Protein AF-A0A9E5MLB8-F1 (afdb_monomer_lite)

Secondary structure (DSSP, 8-state):
--HHHHHHHHHHHHHHHHHHHHHHHHTTTS-HHHHHHHHHHHHHHHHHHHHHHHHHHTTS-TTGGGTEEEEE-TTS-EEEEEHHHHHHHHHHTT---

pLDDT: mean 70.31, std 16.39, range [33.06, 96.06]

Structure (mmCIF, N/CA/C/O backbone):
data_AF-A0A9E5MLB8-F1
#
_entry.id   AF-A0A9E5MLB8-F1
#
loop_
_atom_site.group_PDB
_atom_site.id
_atom_site.type_symbol
_atom_site.label_atom_id
_atom_site.label_alt_id
_atom_site.label_comp_id
_atom_site.label_asym_id
_atom_site.label_entity_id
_atom_site.label_seq_id
_atom_site.pdbx_PDB_ins_code
_atom_site.Cartn_x
_atom_site.Cartn_y
_atom_site.Cartn_z
_atom_site.occupancy
_atom_site.B_iso_or_equiv
_atom_site.auth_seq_id
_atom_site.auth_comp_id
_atom_site.auth_asym_id
_atom_site.auth_atom_id
_atom_site.pdbx_PDB_model_num
ATOM 1 N N . MET A 1 1 ? 20.460 0.606 -7.467 1.00 50.50 1 MET A N 1
ATOM 2 C CA . MET A 1 1 ? 19.106 0.859 -8.000 1.00 50.50 1 MET A CA 1
ATOM 3 C C . MET A 1 1 ? 19.207 2.115 -8.846 1.00 50.50 1 MET A C 1
ATOM 5 O O . MET A 1 1 ? 19.930 3.016 -8.437 1.00 50.50 1 MET A O 1
ATOM 9 N N . LYS A 1 2 ? 18.634 2.166 -10.052 1.00 52.72 2 LYS A N 1
ATOM 10 C CA . LYS A 1 2 ? 18.733 3.402 -10.840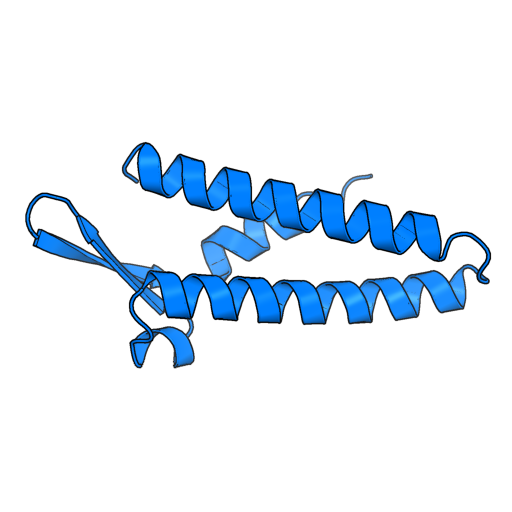 1.00 52.72 2 LYS A CA 1
ATOM 11 C C . LYS A 1 2 ? 17.912 4.525 -10.203 1.00 52.72 2 LYS A C 1
ATOM 13 O O . LYS A 1 2 ? 16.885 4.213 -9.596 1.00 52.72 2 LYS A O 1
ATOM 18 N N . PRO A 1 3 ? 18.271 5.803 -10.429 1.00 67.50 3 PRO A N 1
ATOM 19 C CA . PRO A 1 3 ? 17.588 6.937 -9.809 1.00 67.50 3 PRO A CA 1
ATOM 20 C C . PRO A 1 3 ? 16.066 6.920 -9.999 1.00 67.50 3 PRO A C 1
ATOM 22 O O . PRO A 1 3 ? 15.334 7.124 -9.043 1.00 67.50 3 PRO A O 1
ATOM 25 N N . LEU A 1 4 ? 15.568 6.608 -11.202 1.00 66.38 4 LEU A N 1
ATOM 26 C CA . LEU A 1 4 ? 14.129 6.655 -11.499 1.00 66.38 4 LEU A CA 1
ATOM 27 C C . LEU A 1 4 ? 13.312 5.561 -10.798 1.00 66.38 4 LEU A C 1
ATOM 29 O O . LEU A 1 4 ? 12.214 5.835 -10.330 1.00 66.38 4 LEU A O 1
ATOM 33 N N . GLN A 1 5 ? 13.843 4.341 -10.704 1.00 63.88 5 GLN A N 1
ATOM 34 C CA . GLN A 1 5 ? 13.166 3.233 -10.018 1.00 63.88 5 GLN A CA 1
ATOM 35 C C . GLN A 1 5 ? 13.126 3.473 -8.511 1.00 63.88 5 GLN A C 1
ATOM 37 O O . GLN A 1 5 ? 12.106 3.252 -7.870 1.00 63.88 5 GLN A O 1
ATOM 42 N N . GLU A 1 6 ? 14.219 3.990 -7.955 1.00 68.19 6 GLU A N 1
ATOM 43 C CA . GLU A 1 6 ? 14.272 4.388 -6.553 1.00 68.19 6 GLU A CA 1
ATOM 44 C C . GLU A 1 6 ? 13.300 5.529 -6.237 1.00 68.19 6 GLU A C 1
ATOM 46 O O . GLU A 1 6 ? 12.585 5.464 -5.240 1.00 68.19 6 GLU A O 1
ATOM 51 N N . ILE A 1 7 ? 13.232 6.547 -7.099 1.00 74.56 7 ILE A N 1
ATOM 52 C CA . ILE A 1 7 ? 12.273 7.650 -6.971 1.00 74.56 7 ILE A CA 1
ATOM 53 C C . ILE A 1 7 ? 10.835 7.127 -7.059 1.00 74.56 7 ILE A C 1
ATOM 55 O O . ILE A 1 7 ? 10.002 7.517 -6.247 1.00 74.56 7 ILE A O 1
ATOM 59 N N . PHE A 1 8 ? 10.541 6.226 -8.002 1.00 75.94 8 PHE A N 1
ATOM 60 C CA . PHE A 1 8 ? 9.218 5.615 -8.125 1.00 75.94 8 PHE A CA 1
ATOM 61 C C . PHE A 1 8 ? 8.821 4.868 -6.849 1.00 75.94 8 PHE A C 1
ATOM 63 O O . PHE A 1 8 ? 7.761 5.148 -6.298 1.00 75.94 8 PHE A O 1
ATOM 70 N N . LEU A 1 9 ? 9.681 3.974 -6.349 1.00 74.38 9 LEU A N 1
ATOM 71 C CA . LEU A 1 9 ? 9.401 3.200 -5.138 1.00 74.38 9 LEU A CA 1
ATOM 72 C C . LEU A 1 9 ? 9.207 4.111 -3.919 1.00 74.38 9 LEU A C 1
ATOM 74 O O . LEU A 1 9 ? 8.236 3.943 -3.186 1.00 74.38 9 LEU A O 1
ATOM 78 N N . LYS A 1 10 ? 10.062 5.128 -3.744 1.00 75.81 10 LYS A N 1
ATOM 79 C CA . LYS A 1 10 ? 9.921 6.125 -2.669 1.00 75.81 10 LYS A CA 1
ATOM 80 C C . LYS A 1 10 ? 8.598 6.887 -2.755 1.00 75.81 10 LYS A C 1
ATOM 82 O O . LYS A 1 10 ? 7.911 7.035 -1.746 1.00 75.81 10 LYS A O 1
ATOM 87 N N . ASN A 1 11 ? 8.216 7.333 -3.949 1.00 82.00 11 ASN A N 1
ATOM 88 C CA . ASN A 1 11 ? 6.961 8.054 -4.163 1.00 82.00 11 ASN A CA 1
ATOM 89 C C . ASN A 1 11 ? 5.738 7.153 -3.953 1.00 82.00 11 ASN A C 1
ATOM 91 O O . ASN A 1 11 ? 4.746 7.600 -3.376 1.00 82.00 11 ASN A O 1
ATOM 95 N N . LEU A 1 12 ? 5.806 5.892 -4.387 1.00 81.69 12 LEU A N 1
ATOM 96 C CA . LEU A 1 12 ? 4.746 4.909 -4.179 1.00 81.69 12 LEU A CA 1
ATOM 97 C C . LEU A 1 12 ? 4.530 4.665 -2.681 1.00 81.69 12 LEU A C 1
ATOM 99 O O . LEU A 1 12 ? 3.406 4.791 -2.201 1.00 81.69 12 LEU A O 1
ATOM 103 N N . VAL A 1 13 ? 5.605 4.407 -1.930 1.00 80.19 13 VAL A N 1
ATOM 104 C CA . VAL A 1 13 ? 5.544 4.227 -0.470 1.00 80.19 13 VAL A CA 1
ATOM 105 C C . VAL A 1 13 ? 4.979 5.473 0.213 1.00 80.19 13 VAL A C 1
ATOM 107 O O . VAL A 1 13 ? 4.054 5.355 1.016 1.00 80.19 13 VAL A O 1
ATOM 110 N N . GLY A 1 14 ? 5.471 6.668 -0.134 1.00 82.88 14 GLY A N 1
ATOM 111 C CA . GLY A 1 14 ? 4.959 7.928 0.416 1.00 82.88 14 GLY A CA 1
ATOM 112 C C . GLY A 1 14 ? 3.461 8.121 0.161 1.00 82.88 14 GLY A C 1
ATOM 113 O O . GLY A 1 14 ? 2.706 8.406 1.087 1.00 82.88 14 GLY A O 1
ATOM 114 N N . THR A 1 15 ? 3.011 7.856 -1.067 1.00 86.94 15 THR A N 1
ATOM 115 C CA . THR A 1 15 ? 1.593 7.965 -1.456 1.00 86.94 15 THR A CA 1
ATOM 116 C C . THR A 1 15 ? 0.705 7.033 -0.632 1.00 86.94 15 THR A C 1
ATOM 118 O O . THR A 1 15 ? -0.381 7.424 -0.200 1.00 86.94 15 THR A O 1
ATOM 121 N N . ILE A 1 16 ? 1.162 5.802 -0.390 1.00 85.56 16 ILE A N 1
ATOM 122 C CA . ILE A 1 16 ? 0.414 4.806 0.382 1.00 85.56 16 ILE A CA 1
ATOM 123 C C . ILE A 1 16 ? 0.354 5.180 1.866 1.00 85.56 16 ILE A C 1
ATOM 125 O O . ILE A 1 16 ? -0.710 5.064 2.478 1.00 85.56 16 ILE A O 1
ATOM 129 N N . ARG A 1 17 ? 1.451 5.693 2.439 1.00 83.75 17 ARG A N 1
ATOM 130 C CA . ARG A 1 17 ? 1.461 6.205 3.821 1.00 83.75 17 ARG A CA 1
ATOM 131 C C . ARG A 1 17 ? 0.470 7.351 4.003 1.00 83.75 17 ARG A C 1
ATOM 133 O O . ARG A 1 17 ? -0.345 7.310 4.922 1.00 83.75 17 ARG A O 1
ATOM 140 N N . GLU A 1 18 ? 0.484 8.333 3.105 1.00 88.88 18 GLU A N 1
ATOM 141 C CA . GLU A 1 18 ? -0.475 9.440 3.148 1.00 88.88 18 GLU A CA 1
ATOM 142 C C . GLU A 1 18 ? -1.923 8.961 2.975 1.00 88.88 18 GLU A C 1
ATOM 144 O O . GLU A 1 18 ? -2.832 9.487 3.615 1.00 88.88 18 GLU A O 1
ATOM 149 N N . ALA A 1 19 ? -2.161 7.954 2.127 1.00 88.94 19 ALA A N 1
ATOM 150 C CA . ALA A 1 19 ? -3.488 7.370 1.961 1.00 88.94 19 ALA A CA 1
ATOM 151 C C . ALA A 1 19 ? -3.985 6.711 3.254 1.00 88.94 19 ALA A C 1
ATOM 153 O O . ALA A 1 19 ? -5.116 6.974 3.660 1.00 88.94 19 ALA A O 1
ATOM 154 N N . ARG A 1 20 ? -3.134 5.933 3.940 1.00 88.00 20 ARG A N 1
ATOM 155 C CA . ARG A 1 20 ? -3.458 5.353 5.253 1.00 88.00 20 ARG A CA 1
ATOM 156 C C . ARG A 1 20 ? -3.804 6.438 6.269 1.00 88.00 20 ARG A C 1
ATOM 158 O O . ARG A 1 20 ? -4.835 6.340 6.918 1.00 88.00 20 ARG A O 1
ATOM 165 N N . GLN A 1 21 ? -2.993 7.492 6.366 1.00 88.56 21 GLN A N 1
ATOM 166 C CA . GLN A 1 21 ? -3.246 8.601 7.293 1.00 88.56 21 GLN A CA 1
ATOM 167 C C . GLN A 1 21 ? -4.584 9.302 7.025 1.00 88.56 21 GLN A C 1
ATOM 169 O O . GLN A 1 21 ? -5.308 9.600 7.972 1.00 88.56 21 GLN A O 1
ATOM 174 N N . ARG A 1 22 ? -4.943 9.529 5.753 1.00 92.81 22 ARG A N 1
ATOM 175 C CA . ARG A 1 22 ? -6.256 10.090 5.390 1.00 92.81 22 ARG A CA 1
ATOM 176 C C . ARG A 1 22 ? -7.403 9.177 5.824 1.00 92.81 22 ARG A C 1
ATOM 178 O O . ARG A 1 22 ? -8.337 9.657 6.450 1.00 92.81 22 ARG A O 1
ATOM 185 N N . ILE A 1 23 ? -7.291 7.872 5.565 1.00 90.94 23 ILE A N 1
ATOM 186 C CA . ILE A 1 23 ? -8.302 6.890 5.986 1.00 90.94 23 ILE A CA 1
ATOM 187 C C . ILE A 1 23 ? -8.454 6.890 7.512 1.00 90.94 23 ILE A C 1
ATOM 189 O O . ILE A 1 23 ? -9.575 6.907 8.009 1.00 90.94 23 ILE A O 1
ATOM 193 N N . LEU A 1 24 ? -7.344 6.909 8.256 1.00 88.56 24 LEU A N 1
ATOM 194 C CA . LEU A 1 24 ? -7.366 6.953 9.720 1.00 88.56 24 LEU A CA 1
ATOM 195 C C . LEU A 1 24 ? -8.013 8.237 10.256 1.00 88.56 24 LEU A C 1
ATOM 197 O O . LEU A 1 24 ? -8.781 8.173 11.213 1.00 88.56 24 LEU A O 1
ATOM 201 N N . ALA A 1 25 ? -7.752 9.382 9.621 1.00 92.31 25 ALA A N 1
ATOM 202 C CA . ALA A 1 25 ? -8.402 10.643 9.965 1.00 92.31 25 ALA A CA 1
ATOM 203 C C . ALA A 1 25 ? -9.919 10.604 9.703 1.00 92.31 25 ALA A C 1
ATOM 205 O O . ALA A 1 25 ? -10.695 11.104 10.517 1.00 92.31 25 ALA A O 1
ATOM 206 N N . ASP A 1 26 ? -10.351 9.966 8.612 1.00 94.25 26 ASP A N 1
ATOM 207 C CA . ASP A 1 26 ? -11.771 9.831 8.270 1.00 94.25 26 ASP A CA 1
ATOM 208 C C . ASP A 1 26 ? -12.536 8.950 9.271 1.00 94.25 26 ASP A C 1
ATOM 210 O O . ASP A 1 26 ? -13.735 9.150 9.467 1.00 94.25 26 ASP A O 1
ATOM 214 N N . ILE A 1 27 ? -11.860 8.006 9.936 1.00 92.06 27 ILE A N 1
ATOM 215 C CA . ILE A 1 27 ? -12.457 7.103 10.936 1.00 92.06 27 ILE A CA 1
ATOM 216 C C . ILE A 1 27 ? -12.179 7.518 12.388 1.00 92.06 27 ILE A C 1
ATOM 218 O O . ILE A 1 27 ? -12.463 6.758 13.317 1.00 92.06 27 ILE A O 1
ATOM 222 N N . ASP A 1 28 ? -11.655 8.725 12.620 1.00 92.56 28 ASP A N 1
ATOM 223 C CA . ASP A 1 28 ? -11.228 9.165 13.955 1.00 92.56 28 ASP A CA 1
ATOM 224 C C . ASP A 1 28 ? -12.388 9.264 14.974 1.00 92.56 28 ASP A C 1
ATOM 226 O O . ASP A 1 28 ? -12.181 9.269 16.187 1.00 92.56 28 ASP A O 1
ATOM 230 N N . PHE A 1 29 ? -13.634 9.267 14.500 1.00 94.56 29 PHE A N 1
ATOM 231 C CA . PHE A 1 29 ? -14.833 9.264 15.340 1.00 94.56 29 PHE A CA 1
ATOM 232 C C . PHE A 1 29 ? -15.157 7.902 15.982 1.00 94.56 29 PHE A C 1
ATOM 234 O O . PHE A 1 29 ? -16.019 7.839 16.863 1.00 94.56 29 PHE A O 1
ATOM 241 N N . LEU A 1 30 ? -14.525 6.812 15.534 1.00 94.81 30 LEU A N 1
ATOM 242 C CA . LEU A 1 30 ? -14.785 5.465 16.043 1.00 94.81 30 LEU A CA 1
ATOM 243 C C . LEU A 1 30 ? -14.148 5.220 17.424 1.00 94.81 30 LEU A C 1
ATOM 245 O O . LEU A 1 30 ? -13.213 5.917 17.818 1.00 94.81 30 LEU A O 1
ATOM 249 N N . PRO A 1 31 ? -14.607 4.208 18.178 1.00 96.06 31 PRO A N 1
ATOM 250 C CA . PRO A 1 31 ? -13.902 3.736 19.365 1.00 96.06 31 PRO A CA 1
ATOM 251 C C . PRO A 1 31 ? -12.498 3.213 19.036 1.00 96.06 31 PRO A C 1
ATOM 253 O O . PRO A 1 31 ? -12.275 2.607 17.990 1.00 96.06 31 PRO A O 1
ATOM 256 N N . GLU A 1 32 ? -11.561 3.374 19.969 1.00 90.38 32 GLU A N 1
ATOM 257 C CA . GLU A 1 32 ? -10.145 3.020 19.777 1.00 90.38 32 GLU A CA 1
ATOM 258 C C . GLU A 1 32 ? -9.923 1.555 19.356 1.00 90.38 32 GLU A C 1
ATOM 260 O O . GLU A 1 32 ? -9.085 1.256 18.508 1.00 90.38 32 GLU A O 1
ATOM 265 N N . GLU A 1 33 ? -10.705 0.628 19.908 1.00 91.31 33 GLU A N 1
ATOM 266 C CA . GLU A 1 33 ? -10.612 -0.795 19.559 1.00 91.31 33 GLU A CA 1
ATOM 267 C C . GLU A 1 33 ? -11.085 -1.079 18.122 1.00 91.31 33 GLU A C 1
ATOM 269 O O . GLU A 1 33 ? -10.500 -1.913 17.431 1.00 91.31 33 GLU A O 1
ATOM 274 N N . GLU A 1 34 ? -12.086 -0.343 17.630 1.00 93.00 34 GLU A N 1
ATOM 275 C CA . GLU A 1 34 ? -12.538 -0.439 16.237 1.00 93.00 34 GLU A CA 1
ATOM 276 C C . GLU A 1 34 ? -11.522 0.189 15.280 1.00 93.00 34 GLU A C 1
ATOM 278 O O . GLU A 1 34 ? -11.240 -0.390 14.230 1.00 93.00 34 GLU A O 1
ATOM 283 N N . LYS A 1 35 ? -10.905 1.318 15.665 1.00 91.62 35 LYS A N 1
ATOM 284 C CA . LYS A 1 35 ? -9.823 1.942 14.888 1.00 91.62 35 LYS A CA 1
ATOM 285 C C . LYS A 1 35 ? -8.650 0.996 14.692 1.00 91.62 35 LYS A C 1
ATOM 287 O O . LYS A 1 35 ? -8.203 0.839 13.565 1.00 91.62 35 LYS A O 1
ATOM 292 N N . LYS A 1 36 ? -8.175 0.334 15.753 1.00 87.44 36 LYS A N 1
ATOM 293 C CA . LYS A 1 36 ? -7.065 -0.633 15.656 1.00 87.44 36 LYS A CA 1
ATOM 294 C C . LYS A 1 36 ? -7.391 -1.792 14.721 1.00 87.44 36 LYS A C 1
ATOM 296 O O . LYS A 1 36 ? -6.540 -2.215 13.944 1.00 87.44 36 LYS A O 1
ATOM 301 N N . HIS A 1 37 ? -8.617 -2.311 14.797 1.00 88.12 37 HIS A N 1
ATOM 302 C CA . HIS A 1 37 ? -9.048 -3.383 13.907 1.00 88.12 37 HIS A CA 1
ATOM 303 C C . HIS A 1 37 ? -9.087 -2.917 12.445 1.00 88.12 37 HIS A C 1
ATOM 305 O O . HIS A 1 37 ? -8.538 -3.588 11.572 1.00 88.12 37 HIS A O 1
ATOM 311 N N . LEU A 1 38 ? -9.683 -1.751 12.183 1.00 89.69 38 LEU A N 1
ATOM 312 C CA . LEU A 1 38 ? -9.746 -1.167 10.845 1.00 89.69 38 LEU A CA 1
ATOM 313 C C . LEU A 1 38 ? -8.365 -0.812 10.301 1.00 89.69 38 LEU A C 1
ATOM 315 O O . LEU A 1 38 ? -8.104 -1.074 9.135 1.00 89.69 38 LEU A O 1
ATOM 319 N N . ASP A 1 39 ? -7.472 -0.277 11.127 1.00 86.81 39 ASP A N 1
ATOM 320 C CA . ASP A 1 39 ? -6.098 0.036 10.743 1.00 86.81 39 ASP A CA 1
ATOM 321 C C . ASP A 1 39 ? -5.343 -1.215 10.276 1.00 86.81 39 ASP A C 1
ATOM 323 O O . ASP A 1 39 ? -4.674 -1.181 9.245 1.00 86.81 39 ASP A O 1
ATOM 327 N N . ALA A 1 40 ? -5.518 -2.348 10.965 1.00 83.88 40 ALA A N 1
ATOM 328 C CA . ALA A 1 40 ? -4.941 -3.623 10.541 1.00 83.88 40 ALA A CA 1
ATOM 329 C C . ALA A 1 40 ? -5.498 -4.097 9.185 1.00 83.88 40 ALA A C 1
ATOM 331 O O . ALA A 1 40 ? -4.732 -4.514 8.318 1.00 83.88 40 ALA A O 1
ATOM 332 N N . VAL A 1 41 ? -6.813 -3.987 8.967 1.00 87.44 41 VAL A N 1
ATOM 333 C CA . VAL A 1 41 ? -7.448 -4.352 7.686 1.00 87.44 41 VAL A CA 1
ATOM 334 C C . VAL A 1 41 ? -6.994 -3.426 6.554 1.00 87.44 41 VAL A C 1
ATOM 336 O O . VAL A 1 41 ? -6.616 -3.891 5.481 1.00 87.44 41 VAL A O 1
ATOM 339 N N . VAL A 1 42 ? -6.991 -2.111 6.794 1.00 86.94 42 VAL A N 1
ATOM 340 C CA . VAL A 1 42 ? -6.510 -1.099 5.843 1.00 86.94 42 VAL A CA 1
ATOM 341 C C . VAL A 1 42 ? -5.054 -1.368 5.494 1.00 86.94 42 VAL A C 1
ATOM 343 O O . VAL A 1 42 ? -4.682 -1.292 4.326 1.00 86.94 42 VAL A O 1
ATOM 346 N N . TRP A 1 43 ? -4.234 -1.719 6.483 1.00 82.88 43 TRP A N 1
ATOM 347 C CA . TRP A 1 43 ? -2.847 -2.073 6.251 1.00 82.88 43 TRP A CA 1
ATOM 348 C C . TRP A 1 43 ? -2.707 -3.257 5.301 1.00 82.88 43 TRP A C 1
ATOM 350 O O . TRP A 1 43 ? -2.050 -3.112 4.273 1.00 82.88 43 TRP A O 1
ATOM 360 N N . GLU A 1 44 ? -3.363 -4.383 5.584 1.00 80.56 44 GLU A N 1
ATOM 361 C CA . GLU A 1 44 ? -3.313 -5.566 4.716 1.00 80.56 44 GLU A CA 1
ATOM 362 C C . GLU A 1 44 ? -3.748 -5.258 3.274 1.00 80.56 44 GLU A C 1
ATOM 364 O O . GLU A 1 44 ? -3.098 -5.692 2.319 1.00 80.56 44 GLU A O 1
ATOM 369 N N . GLU A 1 45 ? -4.808 -4.470 3.090 1.00 84.25 45 GLU A N 1
ATOM 370 C CA . GLU A 1 45 ? -5.283 -4.085 1.757 1.00 84.25 45 GLU A CA 1
ATOM 371 C C . GLU A 1 45 ? -4.293 -3.172 1.022 1.00 84.25 45 GLU A C 1
ATOM 373 O O . GLU A 1 45 ? -4.030 -3.368 -0.168 1.00 84.25 45 GLU A O 1
ATOM 378 N N . LEU A 1 46 ? -3.666 -2.220 1.717 1.00 83.56 46 LEU A N 1
ATOM 379 C CA . LEU A 1 46 ? -2.621 -1.381 1.127 1.00 83.56 46 LEU A CA 1
ATOM 380 C C . LEU A 1 46 ? -1.398 -2.209 0.708 1.00 83.56 46 LEU A C 1
ATOM 382 O O . LEU A 1 46 ? -0.821 -1.948 -0.349 1.00 83.56 46 LEU A O 1
ATOM 386 N N . GLN A 1 47 ? -1.031 -3.238 1.478 1.00 76.00 47 GLN A N 1
ATOM 387 C CA . GLN A 1 47 ? 0.038 -4.168 1.104 1.00 76.00 47 GLN A CA 1
ATOM 388 C C . GLN A 1 47 ? -0.311 -4.940 -0.185 1.00 76.00 47 GLN A C 1
ATOM 390 O O . GLN A 1 47 ? 0.527 -5.040 -1.085 1.00 76.00 47 GLN A O 1
ATOM 395 N N . ARG A 1 48 ? -1.553 -5.432 -0.321 1.00 76.62 48 ARG A N 1
ATOM 396 C CA . ARG A 1 48 ? -2.048 -6.117 -1.539 1.00 76.62 48 ARG A CA 1
ATOM 397 C C . ARG A 1 48 ? -2.088 -5.193 -2.757 1.00 76.62 48 ARG A C 1
ATOM 399 O O . ARG A 1 48 ? -1.770 -5.607 -3.874 1.00 76.62 48 ARG A O 1
ATOM 406 N N . LEU A 1 49 ? -2.451 -3.932 -2.551 1.00 80.50 49 LEU A N 1
ATOM 407 C CA . LEU A 1 49 ? -2.509 -2.927 -3.606 1.00 80.50 49 LEU A CA 1
ATOM 408 C C . LEU A 1 49 ? -1.108 -2.534 -4.094 1.00 80.50 49 LEU A C 1
ATOM 410 O O . LEU A 1 49 ? -0.880 -2.473 -5.302 1.00 80.50 49 LEU A O 1
ATOM 414 N N . ILE A 1 50 ? -0.143 -2.356 -3.182 1.00 78.31 50 ILE A N 1
ATOM 415 C CA . ILE A 1 50 ? 1.265 -2.160 -3.560 1.00 78.31 50 ILE A CA 1
ATOM 416 C C . ILE A 1 50 ? 1.779 -3.362 -4.347 1.00 78.31 50 ILE A C 1
ATOM 418 O O . ILE A 1 50 ? 2.396 -3.175 -5.392 1.00 78.31 50 ILE A O 1
ATOM 422 N N . HIS A 1 51 ? 1.503 -4.579 -3.872 1.00 73.75 51 HIS A N 1
ATOM 423 C CA . HIS A 1 51 ? 1.856 -5.796 -4.594 1.00 73.75 51 HIS A CA 1
ATOM 424 C C . HIS A 1 51 ? 1.317 -5.747 -6.028 1.00 73.75 51 HIS A C 1
ATOM 426 O O . HIS A 1 51 ? 2.104 -5.824 -6.962 1.00 73.75 51 HIS A O 1
ATOM 432 N N . THR A 1 52 ? 0.021 -5.480 -6.204 1.00 74.38 52 THR A N 1
ATOM 433 C CA . THR A 1 52 ? -0.611 -5.362 -7.528 1.00 74.38 52 THR A CA 1
ATOM 434 C C . THR A 1 52 ? 0.096 -4.336 -8.418 1.00 74.38 52 THR A C 1
ATOM 436 O O . THR A 1 52 ? 0.419 -4.637 -9.564 1.00 74.38 52 THR A O 1
ATOM 439 N N . PHE A 1 53 ? 0.405 -3.142 -7.904 1.00 75.69 53 PHE A N 1
ATOM 440 C CA . PHE A 1 53 ? 1.120 -2.131 -8.687 1.00 75.69 53 PHE A CA 1
ATOM 441 C C . PHE A 1 53 ? 2.529 -2.556 -9.088 1.00 75.69 53 PHE A C 1
ATOM 443 O O . PHE A 1 53 ? 2.972 -2.225 -10.185 1.00 75.69 53 PHE A O 1
ATOM 450 N N . LEU A 1 54 ? 3.236 -3.277 -8.221 1.00 72.88 54 LEU A N 1
ATOM 451 C CA . LEU A 1 54 ? 4.562 -3.797 -8.533 1.00 72.88 54 LEU A CA 1
ATOM 452 C C . LEU A 1 54 ? 4.494 -4.935 -9.553 1.00 72.88 54 LEU A C 1
ATOM 454 O O . LEU A 1 54 ? 5.333 -4.968 -10.449 1.00 72.88 54 LEU A O 1
ATOM 458 N N . CYS A 1 55 ? 3.478 -5.800 -9.473 1.00 69.50 55 CYS A N 1
ATOM 459 C CA . CYS A 1 55 ? 3.202 -6.815 -10.488 1.00 69.50 55 CYS A CA 1
ATOM 460 C C . CYS A 1 55 ? 2.972 -6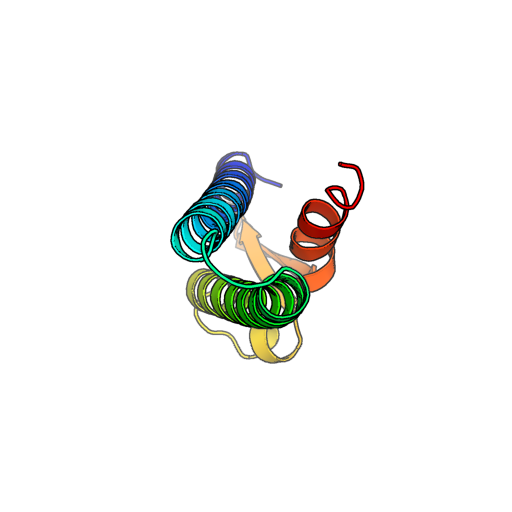.164 -11.857 1.00 69.50 55 CYS A C 1
ATOM 462 O O . CYS A 1 55 ? 3.631 -6.530 -12.826 1.00 69.50 55 CYS A O 1
ATOM 464 N N . GLU A 1 56 ? 2.086 -5.168 -11.937 1.00 70.88 56 GLU A N 1
ATOM 465 C CA . GLU A 1 56 ? 1.800 -4.435 -13.179 1.00 70.88 56 GLU A CA 1
ATOM 466 C C . GLU A 1 56 ? 3.036 -3.697 -13.710 1.00 70.88 56 GLU A C 1
ATOM 468 O O . GLU A 1 56 ? 3.327 -3.741 -14.905 1.00 70.88 56 GLU A O 1
ATOM 473 N N . PHE A 1 57 ? 3.811 -3.061 -12.826 1.00 68.88 57 PHE A N 1
ATOM 474 C CA . PHE A 1 57 ? 5.045 -2.364 -13.196 1.00 68.88 57 PHE A CA 1
ATOM 475 C C . PHE A 1 57 ? 6.114 -3.308 -13.769 1.00 68.88 57 PHE A C 1
ATOM 477 O O . PHE A 1 57 ? 6.854 -2.917 -14.671 1.00 68.88 57 PHE A O 1
ATOM 484 N N . ASP A 1 58 ? 6.175 -4.552 -13.287 1.00 66.44 58 ASP A N 1
ATOM 485 C CA . ASP A 1 58 ? 7.060 -5.603 -13.811 1.00 66.44 58 ASP A CA 1
ATOM 486 C C . ASP A 1 58 ? 6.543 -6.232 -15.120 1.00 66.44 58 ASP A C 1
ATOM 488 O O . ASP A 1 58 ? 7.231 -7.042 -15.737 1.00 66.44 58 ASP A O 1
ATOM 492 N N . GLY A 1 59 ? 5.338 -5.860 -15.571 1.00 64.38 59 GLY A N 1
ATOM 493 C CA . GLY A 1 59 ? 4.692 -6.424 -16.758 1.00 64.38 59 GLY A CA 1
ATOM 494 C C . GLY A 1 59 ? 3.858 -7.678 -16.481 1.00 64.38 59 GLY A C 1
ATOM 495 O O . GLY A 1 59 ? 3.735 -8.527 -17.364 1.00 64.38 59 GLY A O 1
ATOM 496 N N . ALA A 1 60 ? 3.308 -7.801 -15.269 1.00 61.38 60 ALA A N 1
ATOM 497 C CA . ALA A 1 60 ? 2.448 -8.897 -14.811 1.00 61.38 60 ALA A CA 1
ATOM 498 C C . ALA A 1 60 ? 3.080 -10.287 -15.010 1.00 61.38 60 ALA A C 1
ATOM 500 O O . ALA A 1 60 ? 2.432 -11.242 -15.445 1.00 61.38 60 ALA A O 1
ATOM 501 N N . THR A 1 61 ? 4.384 -10.397 -14.740 1.00 58.91 61 THR A N 1
ATOM 502 C CA . THR A 1 61 ? 5.107 -11.656 -14.925 1.00 58.91 61 THR A CA 1
ATOM 503 C C . THR A 1 61 ? 4.760 -12.665 -13.818 1.00 58.91 61 THR A C 1
ATOM 505 O O . THR A 1 61 ? 4.472 -12.266 -12.689 1.00 58.91 61 THR A O 1
ATOM 508 N N . PRO A 1 62 ? 4.862 -13.985 -14.078 1.00 55.66 62 PRO A N 1
ATOM 509 C CA . PRO A 1 62 ? 4.654 -15.027 -13.059 1.00 55.66 62 PRO A CA 1
ATOM 510 C C . PRO A 1 62 ? 5.598 -14.945 -11.845 1.00 55.66 62 PRO A C 1
ATOM 512 O O . PRO A 1 62 ? 5.431 -15.684 -10.880 1.00 55.66 62 PRO A O 1
ATOM 515 N N . LEU A 1 63 ? 6.627 -14.092 -11.895 1.00 53.28 63 LEU A N 1
ATOM 516 C CA . LEU A 1 63 ? 7.552 -13.870 -10.783 1.00 53.28 63 LEU A CA 1
ATOM 517 C C . LEU A 1 63 ? 6.892 -13.082 -9.650 1.00 53.28 63 LEU A C 1
ATOM 519 O O . LEU A 1 63 ? 7.244 -13.274 -8.485 1.00 53.28 63 LEU A O 1
ATOM 523 N N . ALA A 1 64 ? 5.881 -12.280 -9.976 1.00 53.53 64 ALA A N 1
ATOM 524 C CA . ALA A 1 64 ? 5.138 -11.507 -9.002 1.00 53.53 64 ALA A CA 1
ATOM 525 C C . ALA A 1 64 ? 4.370 -12.416 -8.019 1.00 53.53 64 ALA A C 1
ATOM 527 O O . ALA A 1 64 ? 4.417 -12.173 -6.814 1.00 53.53 64 ALA A O 1
ATOM 528 N N . ASP A 1 65 ? 3.821 -13.545 -8.490 1.00 51.72 65 ASP A N 1
ATOM 529 C CA . ASP A 1 65 ? 3.187 -14.586 -7.654 1.00 51.72 65 ASP A CA 1
ATOM 530 C C . ASP A 1 65 ? 4.166 -15.251 -6.665 1.00 51.72 65 ASP A C 1
ATOM 532 O O . ASP A 1 65 ? 3.761 -15.791 -5.635 1.00 51.72 65 ASP A O 1
ATOM 536 N N . LEU A 1 66 ? 5.471 -15.204 -6.957 1.00 54.03 66 LEU A N 1
ATOM 537 C CA . LEU A 1 66 ? 6.540 -15.695 -6.081 1.00 54.03 66 LEU A CA 1
ATOM 538 C C . LEU A 1 66 ? 7.098 -14.601 -5.156 1.00 54.03 66 LEU A C 1
ATOM 540 O O . LEU A 1 66 ? 8.057 -14.849 -4.423 1.00 54.03 66 LEU A O 1
ATOM 544 N N . GLY A 1 67 ? 6.531 -13.390 -5.190 1.00 52.12 67 GLY A N 1
ATOM 545 C CA . GLY A 1 67 ? 7.058 -12.235 -4.469 1.00 52.12 67 GLY A CA 1
ATOM 546 C C . GLY A 1 67 ? 8.420 -11.790 -5.003 1.00 52.12 67 GLY A C 1
ATOM 547 O O . GLY A 1 67 ? 9.251 -11.317 -4.227 1.00 52.12 67 GLY A O 1
ATOM 548 N N . LEU A 1 68 ? 8.674 -11.954 -6.305 1.00 52.06 68 LEU A N 1
ATOM 549 C CA . LEU A 1 68 ? 9.901 -11.548 -6.988 1.00 52.06 68 LEU A CA 1
ATOM 550 C C . LEU A 1 68 ? 9.584 -10.514 -8.077 1.00 52.06 68 LEU A C 1
ATOM 552 O O . LEU A 1 68 ? 8.673 -10.697 -8.874 1.00 52.06 68 LEU A O 1
ATOM 556 N N . ILE A 1 69 ? 10.359 -9.432 -8.124 1.00 56.34 69 ILE A N 1
ATOM 557 C CA . ILE A 1 69 ? 10.346 -8.448 -9.220 1.00 56.34 69 ILE A CA 1
ATOM 558 C C . ILE A 1 69 ? 11.578 -8.696 -10.095 1.00 56.34 69 ILE A C 1
ATOM 560 O O . ILE A 1 69 ? 12.696 -8.697 -9.565 1.00 56.34 69 ILE A O 1
ATOM 564 N N . SER A 1 70 ? 11.386 -8.889 -11.407 1.00 57.19 70 SER A N 1
ATOM 565 C CA . SER A 1 70 ? 12.471 -9.023 -12.391 1.00 57.19 70 SER A CA 1
ATOM 566 C C . SER A 1 70 ? 12.721 -7.677 -13.065 1.00 57.19 70 SER A C 1
ATOM 568 O O . SER A 1 70 ? 12.270 -7.392 -14.177 1.00 57.19 70 SER A O 1
ATOM 570 N N . ILE A 1 71 ? 13.557 -6.863 -12.434 1.00 61.09 71 ILE A N 1
ATOM 571 C CA . ILE A 1 71 ? 13.879 -5.543 -12.961 1.00 61.09 71 ILE A CA 1
ATOM 572 C C . ILE A 1 71 ? 14.896 -5.678 -14.099 1.00 61.09 71 ILE A C 1
ATOM 574 O O . ILE A 1 71 ? 15.980 -6.237 -13.920 1.00 61.09 71 ILE A O 1
ATOM 578 N N . VAL A 1 72 ? 14.560 -5.120 -15.265 1.00 56.22 72 VAL A N 1
ATOM 579 C CA . VAL A 1 72 ? 15.489 -4.964 -16.393 1.00 56.22 72 VAL A CA 1
ATOM 580 C C . VAL A 1 72 ? 16.069 -3.552 -16.376 1.00 56.22 72 VAL A C 1
ATOM 582 O O . VAL A 1 72 ? 15.336 -2.564 -16.302 1.00 56.22 72 VAL A O 1
ATOM 585 N N . ASP A 1 73 ? 17.394 -3.438 -16.412 1.00 55.12 73 ASP A N 1
ATOM 586 C CA . ASP A 1 73 ? 18.076 -2.148 -16.492 1.00 55.12 73 ASP A CA 1
ATOM 587 C C . ASP A 1 73 ? 18.118 -1.590 -17.941 1.00 55.12 73 ASP A C 1
ATOM 589 O O . ASP A 1 73 ? 17.498 -2.117 -18.859 1.00 55.12 73 ASP A O 1
ATOM 593 N N . GLU A 1 74 ? 18.833 -0.481 -18.173 1.00 55.94 74 GLU A N 1
ATOM 594 C CA . GLU A 1 74 ? 18.886 0.194 -19.499 1.00 55.94 74 GLU A CA 1
ATOM 595 C C . GLU A 1 74 ? 19.829 -0.519 -20.456 1.00 55.94 74 GLU A C 1
ATOM 597 O O . GLU A 1 74 ? 19.802 -0.268 -21.656 1.00 55.94 74 GLU A O 1
ATOM 602 N N . ASN A 1 75 ? 20.639 -1.419 -19.914 1.00 67.06 75 ASN A N 1
ATOM 603 C CA . ASN A 1 75 ? 21.573 -2.253 -20.636 1.00 67.06 75 ASN A CA 1
ATOM 604 C C . ASN A 1 75 ? 20.957 -3.635 -20.924 1.00 67.06 75 ASN A C 1
ATOM 606 O O . ASN A 1 75 ? 21.636 -4.505 -21.464 1.00 67.06 75 ASN A O 1
ATOM 610 N N . GLY A 1 76 ? 19.682 -3.854 -20.568 1.00 65.12 76 GLY A N 1
ATOM 611 C CA . GLY A 1 76 ? 18.988 -5.130 -20.736 1.00 65.12 76 GLY A CA 1
ATOM 612 C C . GLY A 1 76 ? 19.344 -6.182 -19.680 1.00 65.12 76 GLY A C 1
ATOM 613 O O . GLY A 1 76 ? 18.971 -7.347 -19.831 1.00 65.12 76 GLY A O 1
ATOM 614 N N . GLN A 1 77 ? 20.064 -5.808 -18.621 1.00 57.44 77 GLN A N 1
ATOM 615 C CA . GLN A 1 77 ? 20.472 -6.722 -17.564 1.00 57.44 77 GLN A CA 1
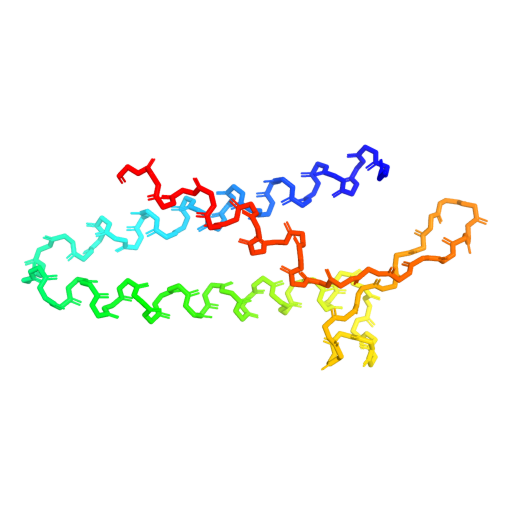ATOM 616 C C . GLN A 1 77 ? 19.329 -6.935 -16.570 1.00 57.44 77 GLN A C 1
ATOM 618 O O . GLN A 1 77 ? 18.797 -5.983 -15.999 1.00 57.44 77 GLN A O 1
ATOM 623 N N . LYS A 1 78 ? 18.968 -8.204 -16.360 1.00 59.81 78 LYS A N 1
ATOM 624 C CA . LYS A 1 78 ? 17.933 -8.617 -15.409 1.00 59.81 78 LYS A CA 1
ATOM 625 C C . LYS A 1 78 ? 18.522 -8.856 -14.026 1.00 59.81 78 LYS A C 1
ATOM 627 O O . LYS A 1 78 ? 19.589 -9.462 -13.912 1.00 59.81 78 LYS A O 1
ATOM 632 N N . PHE A 1 79 ? 17.810 -8.444 -12.987 1.00 59.34 79 PHE A N 1
ATOM 633 C CA . PHE A 1 79 ? 18.075 -8.899 -11.628 1.00 59.34 79 PHE A CA 1
ATOM 634 C C . PHE A 1 79 ? 16.774 -9.111 -10.855 1.00 59.34 79 PHE A C 1
ATOM 636 O O . PHE A 1 79 ? 15.881 -8.265 -10.879 1.00 59.34 79 PHE A O 1
ATOM 643 N N . ASP A 1 80 ? 16.722 -10.226 -10.128 1.00 57.75 80 ASP A N 1
ATOM 644 C CA . ASP A 1 80 ? 15.579 -10.605 -9.303 1.00 57.75 80 ASP A CA 1
ATOM 645 C C . ASP A 1 80 ? 15.763 -10.070 -7.873 1.00 57.75 80 ASP A C 1
ATOM 647 O O . ASP A 1 80 ? 16.859 -10.123 -7.284 1.00 57.75 80 ASP A O 1
ATOM 651 N N . ARG A 1 81 ? 14.695 -9.513 -7.298 1.00 55.34 81 ARG A N 1
ATOM 652 C CA . ARG A 1 81 ? 14.647 -9.072 -5.894 1.00 55.34 81 ARG A CA 1
ATOM 653 C C . ARG A 1 81 ? 13.349 -9.519 -5.237 1.00 55.34 81 ARG A C 1
ATOM 655 O O . ARG A 1 81 ? 12.298 -9.465 -5.867 1.00 55.34 81 ARG A O 1
ATOM 662 N N . CYS A 1 82 ? 13.429 -9.901 -3.962 1.00 54.00 82 CYS A N 1
ATOM 663 C CA . CYS A 1 82 ? 12.256 -10.187 -3.144 1.00 54.00 82 CYS A CA 1
ATOM 664 C C . CYS A 1 82 ? 11.457 -8.895 -2.916 1.00 54.00 82 CYS A C 1
ATOM 666 O O . CYS A 1 82 ? 11.897 -7.970 -2.234 1.00 54.00 82 CYS A O 1
ATOM 668 N N . LEU A 1 83 ? 10.265 -8.861 -3.500 1.00 54.28 83 LEU A N 1
ATOM 669 C CA . LEU A 1 83 ? 9.269 -7.789 -3.531 1.00 54.28 83 LEU A CA 1
ATOM 670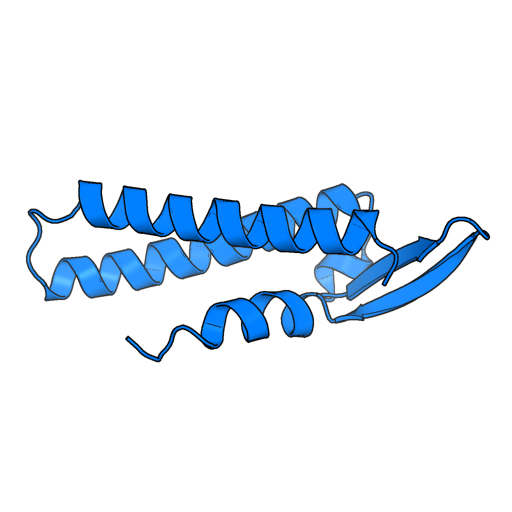 C C . LEU A 1 83 ? 8.831 -7.372 -2.109 1.00 54.28 83 LEU A C 1
ATOM 672 O O . LEU A 1 83 ? 8.467 -6.225 -1.870 1.00 54.28 83 LEU A O 1
ATOM 676 N N . HIS A 1 84 ? 8.950 -8.288 -1.143 1.00 49.94 84 HIS A N 1
ATOM 677 C CA . HIS A 1 84 ? 8.569 -8.094 0.259 1.00 49.94 84 HIS A CA 1
ATOM 678 C C . HIS A 1 84 ? 9.657 -7.412 1.106 1.00 49.94 84 HIS A C 1
ATOM 680 O O . HIS A 1 84 ? 9.337 -6.674 2.033 1.00 49.94 84 HIS A O 1
ATOM 686 N N . GLU A 1 85 ? 10.939 -7.610 0.786 1.00 49.34 85 GLU A N 1
ATOM 687 C CA . GLU A 1 85 ? 12.048 -7.109 1.614 1.00 49.34 85 GLU A CA 1
ATOM 688 C C . GLU A 1 85 ? 12.295 -5.603 1.448 1.00 49.34 85 GLU A C 1
ATOM 690 O O . GLU A 1 85 ? 12.802 -4.967 2.369 1.00 49.34 85 GLU A O 1
ATOM 695 N N . LEU A 1 86 ? 11.937 -5.025 0.295 1.00 51.75 86 LEU A N 1
ATOM 696 C CA . LEU A 1 86 ? 12.130 -3.594 0.017 1.00 51.75 86 LEU A CA 1
ATOM 697 C C . LEU A 1 86 ? 10.944 -2.738 0.467 1.00 51.75 86 LEU A C 1
ATOM 699 O O . LEU A 1 86 ? 11.143 -1.624 0.931 1.00 51.75 86 LEU A O 1
ATOM 703 N N . VAL A 1 87 ? 9.717 -3.248 0.348 1.00 52.91 87 VAL A N 1
ATOM 704 C CA . VAL A 1 87 ? 8.516 -2.469 0.672 1.00 52.91 87 VAL A CA 1
ATOM 705 C C . VAL A 1 87 ? 8.133 -2.623 2.139 1.00 52.91 87 VAL A C 1
ATOM 707 O O . VAL A 1 87 ? 7.819 -1.626 2.776 1.00 52.91 87 VAL A O 1
ATOM 710 N N . PHE A 1 88 ? 8.182 -3.833 2.712 1.00 52.72 88 PHE A N 1
ATOM 711 C CA . PHE A 1 88 ? 7.744 -4.020 4.100 1.00 52.72 88 PHE A CA 1
ATOM 712 C C . PHE A 1 88 ? 8.759 -3.543 5.126 1.00 52.72 88 PHE A C 1
ATOM 714 O O . PHE A 1 88 ? 8.348 -3.051 6.166 1.00 52.72 88 PHE A O 1
ATOM 721 N N . LYS A 1 89 ? 10.058 -3.578 4.820 1.00 52.59 89 LYS A N 1
ATOM 722 C CA . LYS A 1 89 ? 11.076 -3.053 5.734 1.00 52.59 89 LYS A CA 1
ATOM 723 C C . LYS A 1 89 ? 10.956 -1.536 5.919 1.00 52.59 89 LYS A C 1
ATOM 725 O O . LYS A 1 89 ? 10.930 -1.064 7.048 1.00 52.59 89 LYS A O 1
ATOM 730 N N . ASP A 1 90 ? 10.758 -0.795 4.829 1.00 51.53 90 ASP A N 1
ATOM 731 C CA . ASP A 1 90 ? 10.521 0.652 4.898 1.00 51.53 90 ASP A CA 1
ATOM 732 C C . ASP A 1 90 ? 9.136 0.977 5.486 1.00 51.53 90 ASP A C 1
ATOM 734 O O . ASP A 1 90 ? 8.934 2.042 6.056 1.00 51.53 90 ASP A O 1
ATOM 738 N N . LEU A 1 91 ? 8.158 0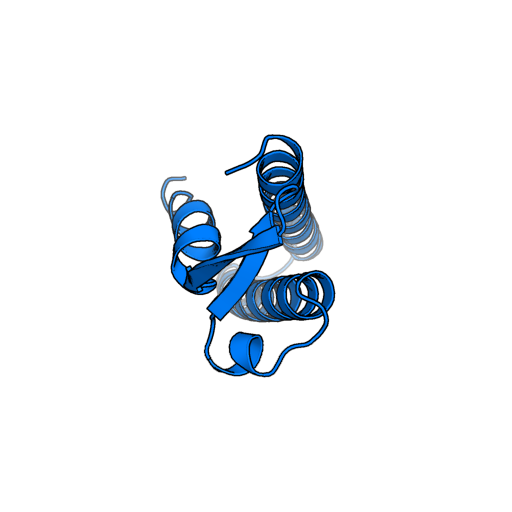.082 5.368 1.00 51.09 91 LEU A N 1
ATOM 739 C CA . LEU A 1 91 ? 6.818 0.248 5.938 1.00 51.09 91 LEU A CA 1
ATOM 740 C C . LEU A 1 91 ? 6.713 -0.152 7.427 1.00 51.09 91 LEU A C 1
ATOM 742 O O . LEU A 1 91 ? 5.804 0.321 8.106 1.00 51.09 91 LEU A O 1
ATOM 746 N N . GLU A 1 92 ? 7.612 -0.998 7.937 1.00 51.50 92 GLU A N 1
ATOM 747 C CA . GLU A 1 92 ? 7.667 -1.430 9.343 1.00 51.50 92 GLU A CA 1
ATOM 748 C C . GLU A 1 92 ? 8.522 -0.522 10.239 1.00 51.50 92 GLU A C 1
ATOM 750 O O . GLU A 1 92 ? 8.285 -0.496 11.449 1.00 51.50 92 GLU A O 1
ATOM 755 N N . ASP A 1 93 ? 9.459 0.252 9.680 1.00 45.66 93 ASP A N 1
ATOM 756 C CA . ASP A 1 93 ? 10.320 1.167 10.453 1.00 45.66 93 ASP A CA 1
ATOM 757 C C . ASP A 1 93 ? 9.555 2.347 11.103 1.00 45.66 93 ASP A C 1
ATOM 759 O O . ASP A 1 93 ? 10.105 3.026 11.966 1.00 45.66 93 ASP A O 1
ATOM 763 N N . ASP A 1 94 ? 8.262 2.527 10.797 1.00 46.00 94 ASP A N 1
ATOM 764 C CA . ASP A 1 94 ? 7.351 3.442 11.513 1.00 46.00 94 ASP A CA 1
ATOM 765 C C . ASP A 1 94 ? 6.599 2.769 12.689 1.00 46.00 94 ASP A C 1
ATOM 767 O O . ASP A 1 94 ? 5.684 3.353 13.263 1.00 46.00 94 ASP A O 1
ATOM 771 N N . LYS A 1 95 ? 7.018 1.580 13.164 1.00 40.91 95 LYS A N 1
ATOM 772 C CA . LYS A 1 95 ? 6.626 1.076 14.508 1.00 40.91 95 LYS A CA 1
ATOM 773 C C . LYS A 1 95 ? 7.232 1.887 15.673 1.00 40.91 95 LYS A C 1
ATOM 775 O O . LYS A 1 95 ? 7.186 1.453 16.824 1.00 40.91 95 LYS A O 1
ATOM 780 N N . LEU A 1 96 ? 7.779 3.066 15.393 1.00 33.06 96 LEU A N 1
ATOM 781 C CA . LEU A 1 96 ? 8.202 4.067 16.361 1.00 33.06 96 LEU A CA 1
ATOM 782 C C . LEU A 1 96 ? 7.545 5.405 16.013 1.00 33.06 96 LEU A C 1
ATOM 784 O O . LEU A 1 96 ? 8.206 6.268 15.443 1.00 33.06 96 LEU A O 1
ATOM 788 N N . LEU A 1 97 ? 6.260 5.551 16.353 1.00 33.75 97 LEU A N 1
ATOM 789 C CA . LEU A 1 97 ? 5.658 6.711 17.036 1.00 33.75 97 LEU A CA 1
ATOM 790 C C . LEU A 1 97 ? 4.147 6.511 17.205 1.00 33.75 97 LEU A C 1
ATOM 792 O O . LEU A 1 97 ? 3.442 6.361 16.186 1.00 33.75 97 LEU A O 1
#

Organism: NCBI:txid1470433

Sequence (97 aa):
MKPLQEIFLKNLVGTIREARQRILADIDFLPEEEKKHLDAVVWEELQRLIHTFLCEFDGATPLADLGLISIVDENGQKFDRCLHELVFKDLEDDKLL

Foldseek 3Di:
DDPVVVVVLVVLLVVLVVVLVVVLVVCVPDDPVVSVVVSVVSVVVSVVVLLVVQCVVLVVDPVSVVQWRFDQDPVRDTDIDRVCVVRVVVVVVVVDD
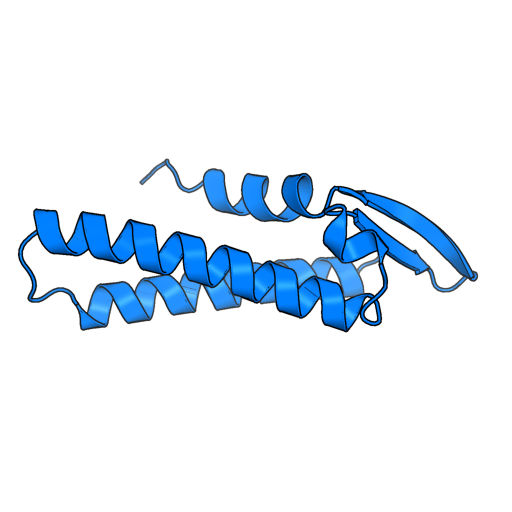
Radius of gyration: 15.64 Å; chains: 1; bounding box: 36×26×40 Å